Protein AF-A0A8T4I1V4-F1 (afdb_monomer)

Radius of gyration: 15.69 Å; Cα contacts (8 Å, |Δi|>4): 37; chains: 1; bounding box: 52×34×34 Å

Secondary structure (DSSP, 8-state):
------PPPP--HHHHHHHHHHHHTS---HHHHHHHHHHHHHSHHHHTT--SHHHHHHHHHHHHHHHHHHHHHS-------

Nearest PDB structures (foldseek):
  1ahj-assembly1_B  TM=3.385E-01  e=4.486E+00  Rhodococcus sp. R312

Foldseek 3Di:
DDPDPDPDDPCDPVLVVLVCCVCPVVVQDPVNLVVLQVQLCVDPVSVVQPPGSNSCSVCVVVSVVVVVVVVVVPDPDDDDD

Solvent-accessible surface area (backbone atoms only — not comparable to full-atom values): 4989 Å² total; per-residue (Å²): 140,86,90,73,94,72,76,76,81,74,89,44,74,64,45,54,51,35,44,47,41,36,40,73,72,69,64,43,48,71,67,58,52,48,55,51,49,54,53,27,61,74,30,80,78,38,38,79,60,53,80,44,47,60,46,38,60,77,42,40,71,61,50,53,53,49,54,53,50,50,62,70,67,51,68,81,71,82,80,83,128

pLDDT: mean 81.54, std 14.53, range [43.69, 92.44]

Structure (mmCIF, N/CA/C/O backbone):
data_AF-A0A8T4I1V4-F1
#
_entry.id   AF-A0A8T4I1V4-F1
#
loop_
_atom_site.group_PDB
_atom_site.id
_atom_site.type_symbol
_atom_site.label_atom_id
_atom_site.label_alt_id
_atom_site.label_comp_id
_atom_site.label_asym_id
_atom_site.label_entity_id
_atom_site.label_seq_id
_atom_site.pdbx_PDB_ins_code
_atom_site.Cartn_x
_atom_site.Cartn_y
_atom_site.Cartn_z
_atom_site.occupancy
_atom_site.B_iso_or_equiv
_atom_site.auth_seq_id
_atom_site.auth_comp_id
_atom_site.auth_asym_id
_atom_site.auth_atom_id
_atom_site.pdbx_PDB_model_num
ATOM 1 N N . ILE A 1 1 ? -1.361 -29.269 -21.324 1.00 47.25 1 ILE A N 1
ATOM 2 C CA . ILE A 1 1 ? -1.578 -27.887 -21.808 1.00 47.25 1 ILE A CA 1
ATOM 3 C C . ILE A 1 1 ? -2.154 -27.123 -20.630 1.00 47.25 1 ILE A C 1
ATOM 5 O O . ILE A 1 1 ? -3.309 -27.344 -20.317 1.00 47.25 1 ILE A O 1
ATOM 9 N N . GLU A 1 2 ? -1.360 -26.305 -19.943 1.00 47.78 2 GLU A N 1
ATOM 10 C CA . GLU A 1 2 ? -1.888 -25.295 -19.015 1.00 47.78 2 GLU A CA 1
ATOM 11 C C . GLU A 1 2 ? -1.253 -23.966 -19.419 1.00 47.78 2 GLU A C 1
ATOM 13 O O . GLU A 1 2 ? -0.150 -23.599 -19.020 1.00 47.78 2 GLU A O 1
ATOM 18 N N . ALA A 1 3 ? -1.915 -23.330 -20.381 1.00 45.41 3 ALA A N 1
ATOM 19 C CA . ALA A 1 3 ? -1.557 -22.041 -20.935 1.00 45.41 3 ALA A CA 1
ATOM 20 C C . ALA A 1 3 ? -2.003 -20.947 -19.954 1.00 45.41 3 ALA A C 1
ATOM 22 O O . ALA A 1 3 ? -3.194 -20.756 -19.736 1.00 45.41 3 ALA A O 1
ATOM 23 N N . GLY A 1 4 ? -1.042 -20.244 -19.352 1.00 43.69 4 GLY A N 1
ATOM 24 C CA . GLY A 1 4 ? -1.311 -19.144 -18.423 1.00 43.69 4 GLY 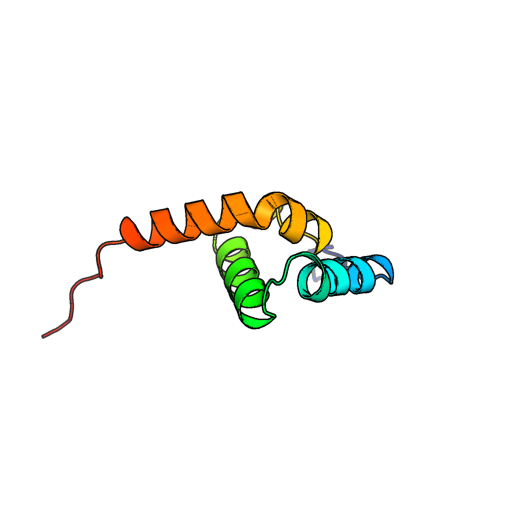A CA 1
ATOM 25 C C . GLY A 1 4 ? -0.078 -18.791 -17.600 1.00 43.69 4 GLY A C 1
ATOM 26 O O . GLY A 1 4 ? -0.017 -19.057 -16.406 1.00 43.69 4 GLY A O 1
ATOM 27 N N . GLY A 1 5 ? 0.952 -18.244 -18.247 1.00 51.66 5 GLY A N 1
ATOM 28 C CA . GLY A 1 5 ? 2.247 -17.922 -17.640 1.00 51.66 5 GLY A CA 1
ATOM 29 C C . GLY A 1 5 ? 2.229 -16.759 -16.639 1.00 51.66 5 GLY A C 1
ATOM 30 O O . GLY A 1 5 ? 2.951 -15.784 -16.831 1.00 51.66 5 GLY A O 1
ATOM 31 N N . THR A 1 6 ? 1.466 -16.839 -15.550 1.00 52.41 6 THR A N 1
ATOM 32 C CA . THR A 1 6 ? 1.571 -15.891 -14.431 1.00 52.41 6 THR A CA 1
ATOM 33 C C . THR A 1 6 ? 2.512 -16.461 -13.376 1.00 52.41 6 THR A C 1
ATOM 35 O O . THR A 1 6 ? 2.121 -17.268 -12.534 1.00 52.41 6 THR A O 1
ATOM 38 N N . LYS A 1 7 ? 3.790 -16.064 -13.424 1.00 57.88 7 LYS A N 1
ATOM 39 C CA . LYS A 1 7 ? 4.768 -16.400 -12.379 1.00 57.88 7 LYS A CA 1
ATOM 40 C C . LYS A 1 7 ? 4.209 -15.952 -11.027 1.00 57.88 7 LYS A C 1
ATOM 42 O O . LYS A 1 7 ? 3.973 -14.760 -10.837 1.00 57.88 7 LYS A O 1
ATOM 47 N N . ARG A 1 8 ? 4.017 -16.892 -10.093 1.00 57.47 8 ARG A N 1
ATOM 48 C CA . ARG A 1 8 ? 3.678 -16.574 -8.697 1.00 57.47 8 ARG A CA 1
ATOM 49 C C . ARG A 1 8 ? 4.711 -15.553 -8.204 1.00 57.47 8 ARG A C 1
ATOM 51 O O . ARG A 1 8 ? 5.907 -15.850 -8.290 1.00 57.47 8 ARG A O 1
ATOM 58 N N . PRO A 1 9 ? 4.303 -14.352 -7.761 1.00 63.06 9 PRO A N 1
ATOM 59 C CA . PRO A 1 9 ? 5.263 -13.353 -7.328 1.00 63.06 9 PRO A CA 1
ATOM 60 C C . PRO A 1 9 ? 6.065 -13.933 -6.164 1.00 63.06 9 PRO A C 1
ATOM 62 O O . PRO A 1 9 ? 5.507 -14.346 -5.147 1.00 63.06 9 PRO A O 1
ATOM 65 N N . ALA A 1 10 ? 7.383 -14.020 -6.332 1.00 69.19 10 ALA A N 1
ATOM 66 C CA . ALA A 1 10 ? 8.252 -14.470 -5.260 1.00 69.19 10 ALA A CA 1
ATOM 67 C C . ALA A 1 10 ? 8.207 -13.438 -4.127 1.00 69.19 10 ALA A C 1
ATOM 69 O O . ALA A 1 10 ? 8.394 -12.240 -4.361 1.00 69.19 10 ALA A O 1
ATOM 70 N N . ILE A 1 11 ? 7.987 -13.894 -2.892 1.00 77.50 11 ILE A N 1
ATOM 71 C CA . ILE A 1 11 ? 8.045 -13.028 -1.711 1.00 77.50 11 ILE A CA 1
ATOM 72 C C . ILE A 1 11 ? 9.505 -12.609 -1.512 1.00 77.50 11 ILE A C 1
ATOM 74 O O . ILE A 1 11 ? 10.319 -13.330 -0.932 1.00 77.50 11 ILE A O 1
ATOM 78 N N . THR A 1 12 ? 9.856 -11.437 -2.036 1.00 83.75 12 THR A N 1
ATOM 79 C CA . THR A 1 12 ? 11.215 -10.892 -1.947 1.00 83.75 12 THR A CA 1
ATOM 80 C C . THR A 1 12 ? 11.500 -10.322 -0.554 1.00 83.75 12 THR A C 1
ATOM 82 O O . THR A 1 12 ? 10.587 -9.974 0.197 1.00 83.75 12 THR A O 1
ATOM 85 N N . LYS A 1 13 ? 12.785 -10.149 -0.202 1.00 87.31 13 LYS A N 1
ATOM 86 C CA . LYS A 1 13 ? 13.181 -9.436 1.032 1.00 87.31 13 LYS A CA 1
ATOM 87 C C . LYS A 1 13 ? 12.536 -8.048 1.113 1.00 87.31 13 LYS A C 1
ATOM 89 O O . LYS A 1 13 ? 12.053 -7.664 2.171 1.00 87.31 13 LYS A O 1
ATOM 94 N N . LYS A 1 14 ? 12.444 -7.357 -0.029 1.00 86.88 14 LYS A N 1
ATOM 95 C CA . LYS A 1 14 ? 11.789 -6.053 -0.150 1.00 86.88 14 LYS A CA 1
ATOM 96 C C . LYS A 1 14 ? 10.326 -6.096 0.295 1.00 86.88 14 LYS A C 1
ATOM 98 O O . LYS A 1 14 ? 9.913 -5.229 1.050 1.00 86.88 14 LYS A O 1
ATOM 103 N N . TRP A 1 15 ? 9.571 -7.127 -0.088 1.00 88.88 15 TRP A N 1
ATOM 104 C CA . TRP A 1 15 ? 8.174 -7.269 0.337 1.00 88.88 15 TRP A CA 1
ATOM 105 C C . TRP A 1 15 ? 8.038 -7.385 1.851 1.00 88.88 15 TRP A C 1
ATOM 107 O O . TRP A 1 15 ? 7.150 -6.763 2.426 1.00 88.88 15 TRP A O 1
ATOM 117 N N . ARG A 1 16 ? 8.936 -8.129 2.506 1.00 88.50 16 ARG A N 1
ATOM 118 C CA . ARG A 1 16 ? 8.943 -8.238 3.972 1.00 88.50 16 ARG A CA 1
ATOM 119 C C . ARG A 1 16 ? 9.243 -6.893 4.625 1.00 88.50 16 ARG A C 1
ATOM 121 O O . ARG A 1 16 ? 8.549 -6.517 5.562 1.00 88.50 16 ARG A O 1
ATOM 128 N N . THR A 1 17 ? 10.223 -6.152 4.106 1.00 92.44 17 THR A N 1
ATOM 129 C CA . THR A 1 17 ? 10.549 -4.804 4.593 1.00 92.44 17 THR A CA 1
ATOM 130 C C . THR A 1 17 ? 9.386 -3.836 4.399 1.00 92.44 17 THR A C 1
ATOM 132 O O . THR A 1 17 ? 9.011 -3.157 5.345 1.00 92.44 17 THR A O 1
ATOM 135 N N . ASP A 1 18 ? 8.779 -3.799 3.211 1.00 90.19 18 ASP A N 1
ATOM 136 C CA . ASP A 1 18 ? 7.644 -2.917 2.919 1.00 90.19 18 ASP A CA 1
ATOM 137 C C . ASP A 1 18 ? 6.418 -3.274 3.777 1.00 90.19 18 ASP A C 1
ATOM 139 O O . ASP A 1 18 ? 5.741 -2.380 4.273 1.00 90.19 18 ASP A O 1
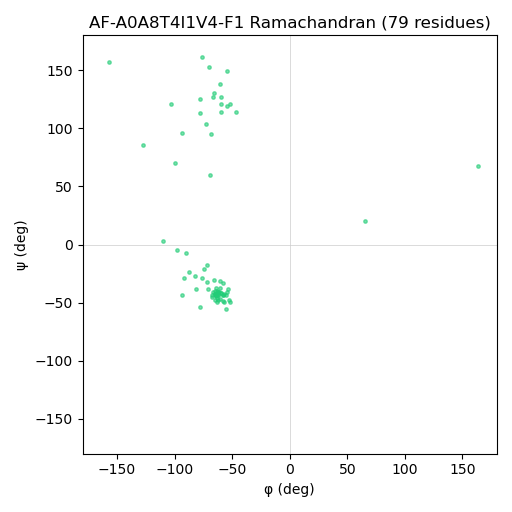ATOM 143 N N . THR A 1 19 ? 6.173 -4.566 4.021 1.00 88.12 19 THR A N 1
ATOM 144 C CA . THR A 1 19 ? 5.114 -5.022 4.939 1.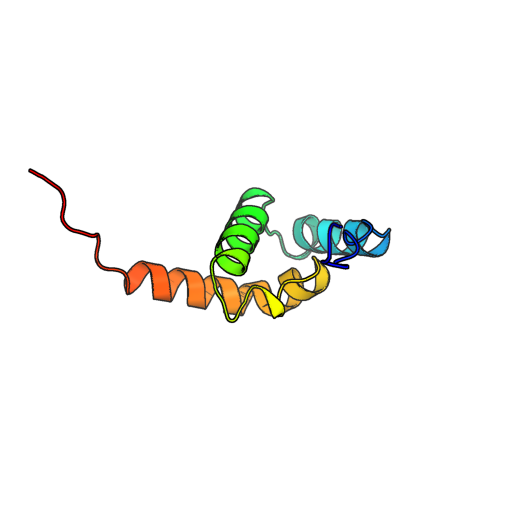00 88.12 19 THR A CA 1
ATOM 145 C C . THR A 1 19 ? 5.411 -4.592 6.372 1.00 88.12 19 THR A C 1
ATOM 147 O O . THR A 1 19 ? 4.527 -4.100 7.061 1.00 88.12 19 THR A O 1
ATOM 150 N N . ARG A 1 20 ? 6.664 -4.716 6.824 1.00 91.56 20 ARG A N 1
ATOM 151 C CA . AR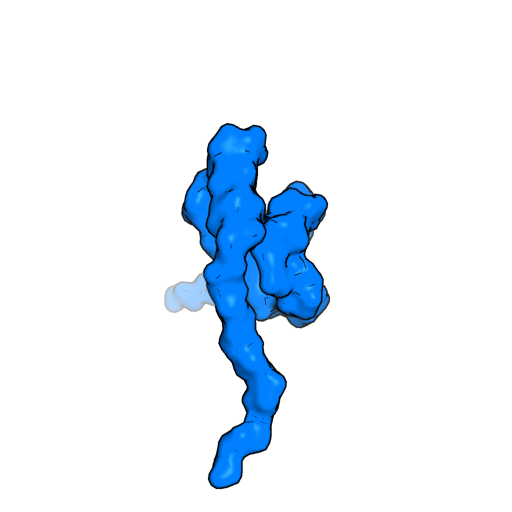G A 1 20 ? 7.059 -4.283 8.167 1.00 91.56 20 ARG A CA 1
ATOM 152 C C . ARG A 1 20 ? 6.926 -2.768 8.336 1.00 91.56 20 ARG A C 1
ATOM 154 O O . ARG A 1 20 ? 6.412 -2.321 9.347 1.00 91.56 20 ARG A O 1
ATOM 161 N N . LEU A 1 21 ? 7.286 -1.982 7.320 1.00 92.31 21 LEU A N 1
ATOM 162 C CA . LEU A 1 21 ? 7.039 -0.536 7.308 1.00 92.31 21 LEU A CA 1
ATOM 163 C C . LEU A 1 21 ? 5.541 -0.212 7.354 1.00 92.31 21 LEU A C 1
ATOM 165 O O . LEU A 1 21 ? 5.145 0.678 8.096 1.00 92.31 21 LEU A O 1
ATOM 169 N N . LEU A 1 22 ? 4.713 -0.950 6.616 1.00 89.44 22 LEU A N 1
ATOM 170 C CA . LEU A 1 22 ? 3.263 -0.768 6.630 1.00 89.44 22 LEU A CA 1
ATOM 171 C C . LEU A 1 22 ? 2.660 -0.968 8.031 1.00 89.44 22 LEU A C 1
ATOM 173 O O . LEU A 1 22 ? 1.815 -0.184 8.456 1.00 89.44 22 LEU A O 1
ATOM 177 N N . LEU A 1 23 ? 3.136 -1.979 8.761 1.00 90.25 23 LEU A N 1
ATOM 178 C CA . LEU A 1 23 ? 2.668 -2.286 10.113 1.00 90.25 23 LEU A CA 1
ATOM 179 C C . LEU A 1 23 ? 3.270 -1.345 11.171 1.00 90.25 23 LEU A C 1
ATOM 181 O O . LEU A 1 23 ? 2.535 -0.727 11.935 1.00 90.25 23 LEU A O 1
ATOM 185 N N . ASP A 1 24 ? 4.600 -1.224 11.211 1.00 91.50 24 ASP A N 1
ATOM 186 C CA . ASP A 1 24 ? 5.317 -0.508 12.275 1.00 91.50 24 ASP A CA 1
ATOM 187 C C . ASP A 1 24 ? 5.343 1.014 12.060 1.00 91.50 24 ASP A C 1
ATOM 189 O O . ASP A 1 24 ? 5.266 1.773 13.022 1.00 91.50 24 ASP A O 1
ATOM 193 N N . LYS A 1 25 ? 5.489 1.483 10.811 1.00 91.00 25 LYS A N 1
ATOM 194 C CA . LYS A 1 25 ? 5.659 2.915 10.506 1.00 91.00 25 LYS A CA 1
ATOM 195 C C . LYS A 1 25 ? 4.341 3.610 10.199 1.00 91.00 25 LYS A C 1
ATOM 197 O O . LYS A 1 25 ? 4.138 4.725 10.668 1.00 91.00 25 LYS A O 1
ATOM 202 N N . ASP A 1 26 ? 3.475 2.988 9.403 1.00 86.50 26 ASP A N 1
ATOM 203 C CA . ASP A 1 26 ? 2.184 3.596 9.048 1.00 86.50 26 ASP A CA 1
ATOM 204 C C . ASP A 1 26 ? 1.064 3.231 10.036 1.00 86.50 26 ASP A C 1
ATOM 206 O O . ASP A 1 26 ? -0.036 3.771 9.937 1.00 86.50 26 ASP A O 1
ATOM 210 N N . GLY A 1 27 ? 1.326 2.326 10.987 1.00 89.94 27 GLY A N 1
ATOM 211 C CA . GLY A 1 27 ? 0.357 1.921 12.010 1.00 89.94 27 GLY A CA 1
ATOM 212 C C . GLY A 1 27 ? -0.867 1.195 11.445 1.00 89.94 27 GLY A C 1
ATOM 213 O O . GLY A 1 27 ? -1.920 1.159 12.084 1.00 89.94 27 GLY A O 1
ATOM 214 N N . ILE A 1 28 ? -0.764 0.643 10.233 1.00 89.06 28 ILE A N 1
ATOM 215 C CA . ILE A 1 28 ? -1.854 -0.105 9.609 1.00 89.06 28 ILE A CA 1
ATOM 216 C C . ILE A 1 28 ? -1.874 -1.493 10.240 1.00 89.06 28 ILE A C 1
ATOM 218 O O . ILE A 1 28 ? -0.871 -2.202 10.238 1.00 89.06 28 ILE A O 1
ATOM 222 N N . THR A 1 29 ? -3.017 -1.902 10.788 1.00 91.31 29 THR A N 1
ATOM 223 C CA . THR A 1 29 ? -3.127 -3.236 11.386 1.00 91.31 29 THR A CA 1
ATOM 224 C C . THR A 1 29 ? -3.101 -4.320 10.302 1.00 91.31 29 THR A C 1
ATOM 226 O O . THR A 1 29 ? -3.538 -4.071 9.174 1.00 91.31 29 THR A O 1
ATOM 229 N N . PRO A 1 30 ? -2.640 -5.545 10.617 1.00 88.94 30 PRO A N 1
ATOM 230 C CA . PRO A 1 30 ? -2.656 -6.651 9.660 1.00 88.94 30 PRO A CA 1
ATOM 231 C C . PRO A 1 30 ? -4.051 -6.893 9.073 1.00 88.94 30 PRO A C 1
ATOM 233 O O . PRO A 1 30 ? -4.186 -7.076 7.870 1.00 88.94 30 PRO A O 1
ATOM 236 N N . ASP A 1 31 ? -5.083 -6.808 9.912 1.00 89.56 31 ASP A N 1
ATOM 237 C CA . ASP A 1 31 ? -6.485 -6.942 9.515 1.00 89.56 31 ASP A CA 1
ATOM 238 C C . ASP A 1 31 ? -6.914 -5.876 8.493 1.00 89.56 31 ASP A C 1
ATOM 240 O O . ASP A 1 31 ? -7.448 -6.196 7.433 1.00 89.56 31 ASP A O 1
ATOM 244 N N . GLN A 1 32 ? -6.570 -4.610 8.741 1.00 89.31 32 GLN A N 1
ATOM 245 C CA . GLN A 1 32 ? -6.837 -3.518 7.807 1.00 89.31 32 GLN A CA 1
ATOM 246 C C . GLN A 1 32 ? -6.116 -3.705 6.469 1.00 89.31 32 GLN A C 1
ATOM 248 O O . GLN A 1 32 ? -6.687 -3.431 5.413 1.00 89.31 32 GLN A O 1
ATOM 253 N N . ALA A 1 33 ? -4.866 -4.170 6.504 1.00 89.50 33 ALA A N 1
ATOM 254 C CA . ALA A 1 33 ? -4.105 -4.459 5.296 1.00 89.50 33 ALA A CA 1
ATOM 255 C C . ALA A 1 33 ? -4.749 -5.599 4.494 1.00 89.50 33 ALA A C 1
ATOM 257 O O . ALA A 1 33 ? -4.878 -5.483 3.277 1.00 89.50 33 ALA A O 1
ATOM 258 N N . ILE A 1 34 ? -5.191 -6.665 5.167 1.00 90.38 34 ILE A N 1
ATOM 259 C CA . ILE A 1 34 ? -5.880 -7.801 4.543 1.00 90.38 34 ILE A CA 1
ATOM 260 C C . ILE A 1 34 ? -7.203 -7.347 3.924 1.00 90.38 34 ILE A C 1
ATOM 262 O O . ILE A 1 34 ? -7.419 -7.598 2.744 1.00 90.38 34 ILE A O 1
ATOM 266 N N . ALA A 1 35 ? -8.039 -6.615 4.663 1.00 90.94 35 ALA A N 1
ATOM 267 C CA . ALA A 1 35 ? -9.312 -6.101 4.156 1.00 90.94 35 ALA A CA 1
ATOM 268 C C . ALA A 1 35 ? -9.124 -5.163 2.951 1.00 90.94 35 ALA A C 1
ATOM 270 O O . ALA A 1 35 ? -9.901 -5.187 1.998 1.00 90.94 35 ALA A O 1
ATOM 271 N N . ALA A 1 36 ? -8.070 -4.345 2.968 1.00 90.12 36 ALA A N 1
ATOM 272 C CA . ALA A 1 36 ? -7.709 -3.487 1.848 1.00 90.12 36 ALA A CA 1
ATOM 273 C C . ALA A 1 36 ? -7.251 -4.286 0.619 1.00 90.12 36 ALA A C 1
ATOM 275 O O . ALA A 1 36 ? -7.620 -3.938 -0.499 1.00 90.12 36 ALA A O 1
ATOM 276 N N . ILE A 1 37 ? -6.461 -5.346 0.812 1.00 90.19 37 ILE A N 1
ATOM 277 C CA . ILE A 1 37 ? -6.03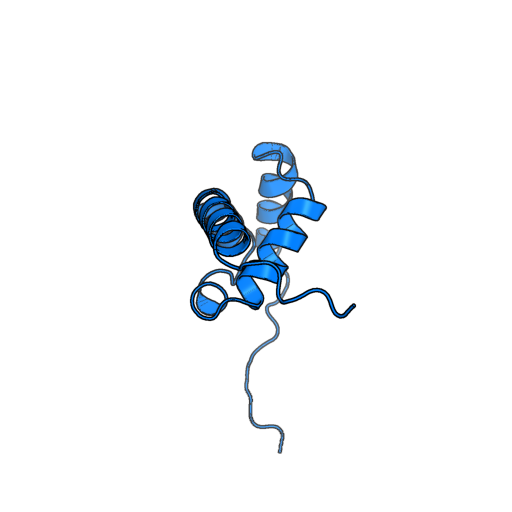6 -6.239 -0.274 1.00 90.19 37 ILE A CA 1
ATOM 278 C C . ILE A 1 37 ? -7.241 -6.974 -0.856 1.00 90.19 37 ILE A C 1
ATOM 280 O O . ILE A 1 37 ? -7.394 -6.988 -2.071 1.00 90.19 37 ILE A O 1
ATOM 284 N N . ASP A 1 38 ? -8.097 -7.541 -0.011 1.00 91.25 38 ASP A N 1
ATOM 285 C CA . ASP A 1 38 ? -9.298 -8.263 -0.430 1.00 91.25 38 ASP A CA 1
ATOM 286 C C . ASP A 1 38 ? -10.206 -7.375 -1.292 1.00 91.25 38 ASP A C 1
ATOM 288 O O . ASP A 1 38 ? -10.516 -7.705 -2.437 1.00 91.25 38 ASP A O 1
ATOM 292 N N . TRP A 1 39 ? -10.492 -6.161 -0.810 1.00 91.38 39 TRP A N 1
ATOM 293 C CA . TRP A 1 39 ? -11.256 -5.179 -1.574 1.00 91.38 39 TRP A CA 1
ATOM 294 C C . TRP A 1 39 ? -10.557 -4.763 -2.877 1.00 91.38 39 TRP A C 1
ATOM 296 O O . TRP A 1 39 ? -11.204 -4.636 -3.915 1.00 91.38 39 TRP A O 1
ATOM 306 N N . ALA A 1 40 ? -9.235 -4.563 -2.849 1.00 91.50 40 ALA A N 1
ATOM 307 C CA . ALA A 1 40 ? -8.466 -4.202 -4.037 1.00 91.50 40 ALA A CA 1
ATOM 308 C C . ALA A 1 40 ? -8.510 -5.294 -5.111 1.00 91.50 40 ALA A C 1
ATOM 310 O O . ALA A 1 40 ? -8.590 -4.976 -6.293 1.00 91.50 40 ALA A O 1
ATOM 311 N N . LEU A 1 41 ? -8.433 -6.563 -4.704 1.00 87.88 41 LEU A N 1
ATOM 312 C CA . LEU A 1 41 ? -8.480 -7.715 -5.601 1.00 87.88 41 LEU A CA 1
ATOM 313 C C . LEU A 1 41 ? -9.884 -7.935 -6.170 1.00 87.88 41 LEU A C 1
ATOM 315 O O . LEU A 1 41 ? -10.005 -8.333 -7.322 1.00 87.88 41 LEU A O 1
ATOM 319 N N . ALA A 1 42 ? -10.932 -7.618 -5.408 1.00 89.38 42 ALA A N 1
ATOM 320 C CA . ALA A 1 42 ? -12.312 -7.657 -5.888 1.00 89.38 42 ALA A CA 1
ATOM 321 C C . ALA A 1 42 ? -12.647 -6.528 -6.884 1.00 89.38 42 ALA A C 1
ATOM 323 O O . ALA A 1 42 ? -13.649 -6.605 -7.595 1.00 89.38 42 ALA A O 1
ATOM 324 N N . HIS A 1 43 ? -11.834 -5.470 -6.941 1.00 89.75 43 HIS A N 1
ATOM 325 C CA . HIS A 1 43 ? -12.092 -4.297 -7.767 1.00 89.75 43 HIS A CA 1
ATOM 326 C C . HIS A 1 43 ? -11.220 -4.293 -9.032 1.00 89.75 43 HIS A C 1
ATOM 328 O O . HIS A 1 43 ? -9.998 -4.186 -8.955 1.00 89.75 43 HIS A O 1
ATOM 334 N N . ASP A 1 44 ? -11.852 -4.269 -10.211 1.00 87.88 44 ASP A N 1
ATOM 335 C CA . ASP A 1 44 ? -11.189 -4.388 -11.525 1.00 87.88 44 ASP A CA 1
ATOM 336 C C . ASP A 1 44 ? -10.037 -3.380 -11.729 1.00 87.88 44 ASP A C 1
ATOM 338 O O . ASP A 1 44 ? -8.900 -3.753 -12.020 1.00 87.88 44 ASP A O 1
ATOM 342 N N . PHE A 1 45 ? -10.288 -2.100 -11.424 1.00 89.75 45 PHE A N 1
ATOM 343 C CA . PHE A 1 45 ? -9.252 -1.060 -11.449 1.00 89.75 45 PHE A CA 1
ATOM 344 C C . PHE A 1 45 ? -8.107 -1.304 -10.450 1.00 89.75 45 PHE A C 1
ATOM 346 O O . PHE A 1 45 ? -6.943 -1.101 -10.783 1.00 89.75 45 PHE A O 1
ATOM 353 N N . TRP A 1 46 ? -8.390 -1.716 -9.211 1.00 91.44 46 TRP A N 1
ATOM 354 C CA . TRP A 1 46 ? -7.359 -1.799 -8.171 1.00 91.44 46 TRP A CA 1
ATOM 355 C C . TRP A 1 46 ? -6.538 -3.082 -8.229 1.00 91.44 46 TRP A C 1
ATOM 357 O O . TRP A 1 46 ? -5.355 -3.042 -7.879 1.00 91.44 46 TRP A O 1
ATOM 367 N N . GLN A 1 47 ? -7.100 -4.170 -8.751 1.00 89.75 47 GLN A N 1
ATOM 368 C CA . GLN A 1 47 ? -6.428 -5.461 -8.873 1.00 89.75 47 GLN A CA 1
ATOM 369 C C . GLN A 1 47 ? -5.098 -5.339 -9.638 1.00 89.75 47 GLN A C 1
ATOM 371 O O . GLN A 1 47 ? -4.069 -5.853 -9.199 1.00 89.75 47 GLN A O 1
ATOM 376 N N . ALA A 1 48 ? -5.075 -4.585 -10.743 1.00 89.31 48 ALA A N 1
ATOM 377 C CA . ALA A 1 48 ? -3.857 -4.357 -11.528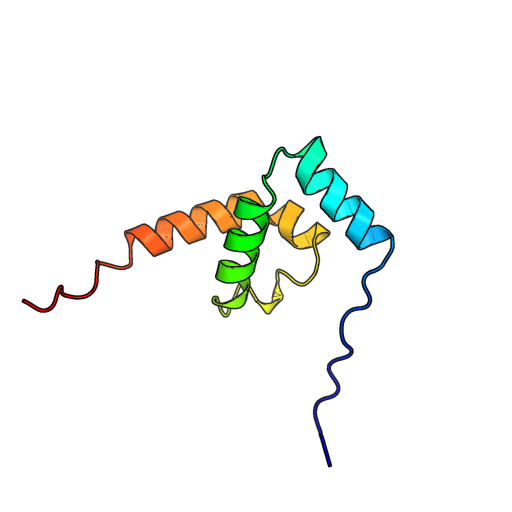 1.00 89.31 48 ALA A CA 1
ATOM 378 C C . ALA A 1 48 ? -2.863 -3.385 -10.856 1.00 89.31 48 ALA A C 1
ATOM 380 O O . ALA A 1 48 ? -1.664 -3.382 -11.157 1.00 89.31 48 ALA A O 1
ATOM 381 N N . HIS A 1 49 ? -3.337 -2.544 -9.934 1.00 88.12 49 HIS A N 1
ATOM 382 C CA . HIS A 1 49 ? -2.524 -1.529 -9.267 1.00 88.12 49 HIS A CA 1
ATOM 383 C C . HIS A 1 49 ? -1.902 -2.021 -7.954 1.00 88.12 49 HIS A C 1
ATOM 385 O O . HIS A 1 49 ? -0.814 -1.559 -7.595 1.00 88.12 49 HIS A O 1
ATOM 391 N N . ILE A 1 50 ? -2.530 -2.967 -7.253 1.00 90.12 50 ILE A N 1
ATOM 392 C CA . ILE A 1 50 ? -2.072 -3.495 -5.960 1.00 90.12 50 ILE A CA 1
ATOM 393 C C . ILE A 1 50 ? -1.354 -4.837 -6.158 1.00 90.12 50 ILE A C 1
ATOM 395 O O . ILE A 1 50 ? -1.819 -5.901 -5.775 1.00 90.12 50 ILE A O 1
ATOM 399 N N . LEU A 1 51 ? -0.166 -4.772 -6.767 1.00 86.50 51 LEU A N 1
ATOM 400 C CA . LEU A 1 51 ? 0.672 -5.952 -7.050 1.00 86.50 51 LEU A CA 1
ATOM 401 C C . LEU A 1 51 ? 1.783 -6.189 -6.014 1.00 86.50 51 LEU A C 1
ATOM 403 O O . LEU A 1 51 ? 2.553 -7.139 -6.138 1.00 86.50 51 LEU A O 1
ATOM 407 N N . SER A 1 52 ? 1.951 -5.289 -5.041 1.00 87.94 52 SER A N 1
ATOM 408 C CA . SER A 1 52 ? 2.989 -5.405 -4.014 1.00 87.94 52 SER A CA 1
ATOM 409 C C . SER A 1 52 ? 2.644 -4.617 -2.745 1.00 87.94 52 SER A C 1
ATOM 411 O O . SER A 1 52 ? 1.921 -3.617 -2.830 1.00 87.94 52 SER A O 1
ATOM 413 N N . PRO A 1 53 ? 3.228 -4.981 -1.584 1.00 86.81 53 PRO A N 1
ATOM 414 C CA . PRO A 1 53 ? 3.038 -4.244 -0.331 1.00 86.81 53 PRO A CA 1
ATOM 415 C C . PRO A 1 53 ? 3.451 -2.770 -0.439 1.00 86.81 53 PRO A C 1
ATOM 417 O O . PRO A 1 53 ? 2.812 -1.902 0.142 1.00 86.81 53 PRO A O 1
ATOM 420 N N . ALA A 1 54 ? 4.475 -2.462 -1.243 1.00 89.69 54 ALA A N 1
ATOM 421 C CA . ALA A 1 54 ? 4.907 -1.088 -1.493 1.00 89.69 54 ALA A CA 1
ATOM 422 C C . ALA A 1 54 ? 3.831 -0.251 -2.204 1.00 89.69 54 ALA A C 1
ATOM 424 O O . ALA A 1 54 ? 3.595 0.900 -1.837 1.00 89.69 54 ALA A O 1
ATOM 425 N N . LYS A 1 55 ? 3.167 -0.823 -3.220 1.00 90.56 55 LYS A N 1
ATOM 426 C CA . LYS A 1 55 ? 2.082 -0.137 -3.937 1.00 90.56 55 LYS A CA 1
ATOM 427 C C . LYS A 1 55 ? 0.832 -0.017 -3.071 1.00 90.56 55 LYS A C 1
ATOM 429 O O . LYS A 1 55 ? 0.198 1.036 -3.104 1.00 90.56 55 LYS A O 1
ATOM 434 N N . LEU A 1 56 ? 0.527 -1.053 -2.283 1.00 90.75 56 LEU A N 1
ATOM 435 C CA . LEU A 1 56 ? -0.529 -1.007 -1.273 1.00 90.75 56 LEU A CA 1
ATOM 436 C C . LEU A 1 56 ? -0.292 0.163 -0.319 1.00 90.75 56 LEU A C 1
ATOM 438 O O . LEU A 1 56 ? -1.136 1.044 -0.244 1.00 90.75 56 LEU A O 1
ATOM 442 N N . ARG A 1 57 ? 0.887 0.236 0.310 1.00 90.81 57 ARG A N 1
ATOM 443 C CA . ARG A 1 57 ? 1.289 1.317 1.221 1.00 90.81 57 ARG A CA 1
ATOM 444 C C . ARG A 1 57 ? 1.108 2.703 0.600 1.00 90.81 57 ARG A C 1
ATOM 446 O O . ARG A 1 57 ? 0.482 3.569 1.197 1.00 90.81 57 ARG A O 1
ATOM 453 N N . ALA A 1 58 ? 1.615 2.899 -0.618 1.00 91.38 58 ALA A N 1
ATOM 454 C CA . ALA A 1 58 ? 1.565 4.190 -1.301 1.00 91.38 58 ALA A CA 1
ATOM 455 C C . ALA A 1 58 ? 0.140 4.642 -1.664 1.00 91.38 58 ALA A C 1
ATOM 457 O O . ALA A 1 58 ? -0.119 5.839 -1.745 1.00 91.38 58 ALA A O 1
ATOM 458 N N . LYS A 1 59 ? -0.777 3.701 -1.922 1.00 92.06 59 LYS A N 1
ATOM 459 C CA . LYS A 1 59 ? -2.147 4.000 -2.368 1.00 92.06 59 LYS A 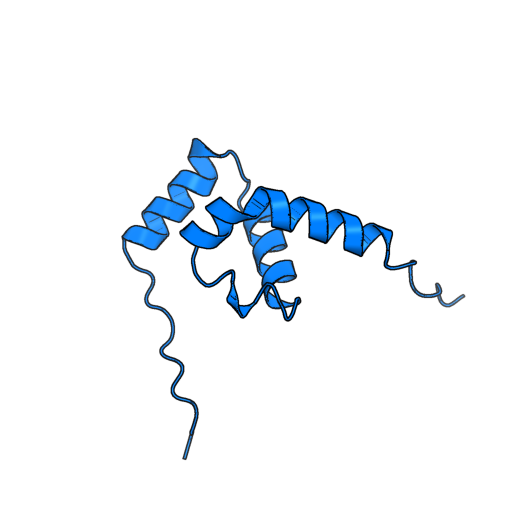CA 1
ATOM 460 C C . LYS A 1 59 ? -3.214 3.706 -1.308 1.00 92.06 59 LYS A C 1
ATOM 462 O O . LYS A 1 59 ? -4.394 3.903 -1.588 1.00 92.06 59 LYS A O 1
ATOM 467 N N . TYR A 1 60 ? -2.819 3.277 -0.108 1.00 90.81 60 TYR A N 1
ATOM 468 C CA . TYR A 1 60 ? -3.719 2.814 0.949 1.00 90.81 60 TYR A CA 1
ATOM 469 C C . TYR A 1 60 ? -4.753 3.872 1.346 1.00 90.81 60 TYR A C 1
ATOM 471 O O . TYR A 1 60 ? -5.930 3.560 1.483 1.00 90.81 60 TYR A O 1
ATOM 479 N N . GLU A 1 61 ? -4.355 5.140 1.470 1.00 89.62 61 GLU A N 1
ATOM 480 C CA . GLU A 1 61 ? -5.272 6.221 1.855 1.00 89.62 61 GLU A CA 1
ATOM 481 C C . GLU A 1 61 ? -6.373 6.460 0.805 1.00 89.62 61 GLU A C 1
ATOM 483 O O . GLU A 1 61 ? -7.546 6.642 1.143 1.00 89.62 61 GLU A O 1
ATOM 488 N N . THR A 1 62 ? -6.010 6.443 -0.480 1.00 91.50 62 THR A N 1
ATOM 489 C CA . THR A 1 62 ? -6.963 6.579 -1.592 1.00 91.50 62 THR A CA 1
ATOM 490 C C . THR A 1 62 ? -7.871 5.361 -1.673 1.00 91.50 62 THR A C 1
ATOM 492 O O . THR A 1 62 ? -9.088 5.507 -1.773 1.00 91.50 62 THR A O 1
ATOM 495 N N . LEU A 1 63 ? -7.280 4.171 -1.569 1.00 91.12 63 LEU A N 1
ATOM 496 C CA . LEU A 1 63 ? -7.990 2.902 -1.586 1.00 91.12 63 LEU A CA 1
ATOM 497 C C . LEU A 1 63 ? -9.025 2.835 -0.457 1.00 91.12 63 LEU A C 1
ATOM 499 O O . LEU A 1 63 ? -10.195 2.575 -0.707 1.00 91.12 63 LEU A O 1
ATOM 503 N N . ARG A 1 64 ? -8.629 3.170 0.775 1.00 89.94 64 ARG A N 1
ATOM 504 C CA . ARG A 1 64 ? -9.517 3.196 1.943 1.00 89.94 64 ARG A CA 1
ATOM 505 C C . ARG A 1 64 ? -10.682 4.170 1.763 1.00 89.94 64 ARG A C 1
ATOM 507 O O . ARG A 1 64 ? -11.811 3.835 2.122 1.00 89.94 64 ARG A O 1
ATOM 514 N N . ARG A 1 65 ? -10.435 5.364 1.211 1.00 91.62 65 ARG A N 1
ATOM 515 C CA . ARG A 1 65 ? -11.495 6.350 0.930 1.00 91.62 65 ARG A CA 1
ATOM 516 C C . ARG A 1 65 ? -12.484 5.841 -0.115 1.00 91.62 65 ARG A C 1
ATOM 518 O O . ARG A 1 65 ? -13.689 5.970 0.090 1.00 91.62 65 ARG A O 1
ATOM 525 N N . GLN A 1 66 ? -11.992 5.236 -1.192 1.00 91.38 66 GLN A N 1
ATOM 526 C CA . GLN A 1 66 ? -12.851 4.661 -2.226 1.00 91.38 66 GLN A CA 1
ATOM 527 C C . GLN A 1 66 ? -13.634 3.453 -1.710 1.00 91.38 66 GLN A C 1
ATOM 529 O O . GLN A 1 66 ? -14.845 3.414 -1.894 1.00 91.38 66 GLN A O 1
ATOM 534 N N . ALA A 1 67 ? -12.997 2.551 -0.962 1.00 89.19 67 ALA A N 1
ATOM 535 C CA . ALA A 1 67 ? -13.663 1.420 -0.323 1.00 89.19 67 ALA A CA 1
ATOM 536 C C . ALA A 1 67 ? -14.792 1.867 0.620 1.00 89.19 67 ALA A C 1
ATOM 538 O O . ALA A 1 67 ? -15.889 1.312 0.587 1.00 89.19 67 ALA A O 1
ATOM 539 N N . MET A 1 68 ? -14.571 2.911 1.431 1.00 88.00 68 MET A N 1
ATOM 540 C CA . MET A 1 68 ? -15.635 3.499 2.255 1.00 88.00 68 MET A CA 1
ATOM 541 C C . MET A 1 68 ? -16.759 4.116 1.419 1.00 88.00 68 MET A C 1
ATOM 543 O O . MET A 1 68 ? -17.927 3.949 1.765 1.00 88.00 68 MET A O 1
ATOM 547 N N . SER A 1 69 ? -16.425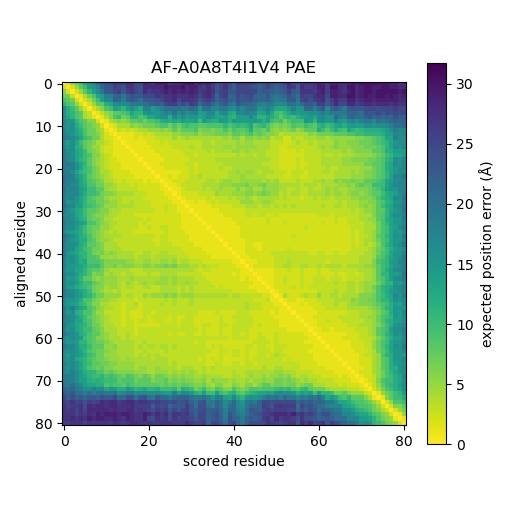 4.847 0.355 1.00 88.81 69 SER A N 1
ATOM 548 C CA . SER A 1 69 ? -17.417 5.473 -0.520 1.00 88.81 69 SER A CA 1
ATOM 549 C C . SER A 1 69 ? -18.282 4.427 -1.222 1.00 88.81 69 SER A C 1
ATOM 551 O O . SER A 1 69 ? -19.500 4.551 -1.215 1.00 88.81 69 SER A O 1
ATOM 553 N N . GLU A 1 70 ? -17.672 3.378 -1.770 1.00 86.44 70 GLU A N 1
ATOM 554 C CA . GLU A 1 70 ? -18.369 2.265 -2.421 1.00 86.44 70 GLU A CA 1
ATOM 555 C C . GLU A 1 70 ? -19.277 1.524 -1.435 1.00 86.44 70 GLU A C 1
ATOM 557 O O . GLU A 1 70 ? -20.443 1.292 -1.738 1.00 86.44 70 GLU A O 1
ATOM 562 N N . ARG A 1 71 ? -18.811 1.261 -0.205 1.00 82.12 71 ARG A N 1
ATOM 563 C CA . ARG A 1 71 ? -19.654 0.677 0.856 1.00 82.12 71 ARG A CA 1
ATOM 564 C C . ARG A 1 71 ? -20.857 1.545 1.229 1.00 82.12 71 ARG A C 1
ATOM 566 O O . ARG A 1 71 ? -21.875 1.002 1.631 1.00 82.12 71 ARG A O 1
ATOM 573 N N . ARG A 1 72 ? -20.751 2.874 1.127 1.00 80.25 72 ARG A N 1
ATOM 574 C CA . ARG A 1 72 ? -21.893 3.788 1.328 1.00 80.25 72 ARG A CA 1
ATOM 575 C C . ARG A 1 72 ? -22.834 3.813 0.127 1.00 80.25 72 ARG A C 1
ATOM 577 O O . ARG A 1 72 ? -24.008 4.127 0.287 1.00 80.25 72 ARG A O 1
ATOM 584 N N . LYS A 1 73 ? -22.301 3.558 -1.067 1.00 74.75 73 LYS A N 1
ATOM 585 C CA . LYS A 1 73 ? -23.023 3.642 -2.337 1.00 74.75 73 LYS A CA 1
ATOM 586 C C . LYS A 1 73 ? -23.729 2.343 -2.702 1.00 74.75 73 LYS A C 1
ATOM 588 O O . LYS A 1 73 ? -24.690 2.398 -3.456 1.00 74.75 73 LYS A O 1
ATOM 593 N N . GLN A 1 74 ? -23.277 1.207 -2.173 1.00 65.19 74 GLN A N 1
ATOM 594 C CA . GLN A 1 74 ? -24.030 -0.040 -2.189 1.00 65.19 74 GLN A CA 1
ATOM 595 C C . GLN A 1 74 ? -25.179 0.090 -1.177 1.00 65.19 74 GLN A C 1
ATOM 597 O O . GLN A 1 74 ? -24.923 0.028 0.028 1.00 65.19 74 GLN A O 1
ATOM 602 N N . PRO A 1 75 ? -26.436 0.310 -1.613 1.00 54.25 75 PRO A N 1
ATOM 603 C CA . PRO A 1 75 ? -27.553 0.140 -0.702 1.00 54.25 75 PRO A CA 1
ATOM 604 C C . PRO A 1 75 ? -27.526 -1.319 -0.250 1.00 54.25 75 PRO A C 1
ATOM 606 O O . PRO A 1 75 ? -27.268 -2.210 -1.062 1.00 54.25 75 PRO A O 1
ATOM 609 N N . ALA A 1 76 ? -27.756 -1.562 1.039 1.00 59.59 76 ALA A N 1
ATOM 610 C CA . ALA A 1 76 ? -28.025 -2.906 1.525 1.00 59.59 76 ALA A CA 1
ATOM 611 C C . ALA A 1 76 ? -29.060 -3.547 0.584 1.00 59.59 76 ALA A C 1
ATOM 613 O O . ALA A 1 76 ? -30.176 -3.040 0.450 1.00 59.59 76 ALA A O 1
ATOM 614 N N . GLY A 1 77 ? -28.652 -4.594 -0.141 1.00 54.72 77 GLY A N 1
ATOM 615 C CA . GLY A 1 77 ? -29.573 -5.386 -0.948 1.00 54.72 77 GLY A CA 1
ATOM 616 C C . GLY A 1 77 ? -30.724 -5.879 -0.063 1.00 54.72 77 GLY A C 1
ATOM 617 O O . GLY A 1 77 ? -30.529 -6.041 1.145 1.00 54.72 77 GLY A O 1
ATOM 618 N N . PRO A 1 78 ? -31.929 -6.054 -0.627 1.00 57.50 78 PRO A N 1
ATOM 619 C CA . PRO A 1 78 ? -33.160 -6.168 0.138 1.00 57.50 78 PRO A CA 1
ATOM 620 C C . PRO A 1 78 ? -33.083 -7.356 1.091 1.00 57.50 78 PRO A C 1
ATOM 622 O O . PRO A 1 78 ? -32.791 -8.482 0.700 1.00 57.50 78 PRO A O 1
ATOM 625 N N . GLN A 1 79 ? -33.349 -7.062 2.354 1.00 53.28 79 GLN A N 1
ATOM 626 C CA . GLN A 1 79 ? -33.508 -8.024 3.435 1.00 53.28 79 GLN A CA 1
ATOM 627 C C . GLN A 1 79 ? -34.676 -8.947 3.043 1.00 53.28 79 GLN A C 1
ATOM 629 O O . GLN A 1 79 ? -35.792 -8.436 2.905 1.00 53.28 79 GLN A O 1
ATOM 634 N N . PRO A 1 80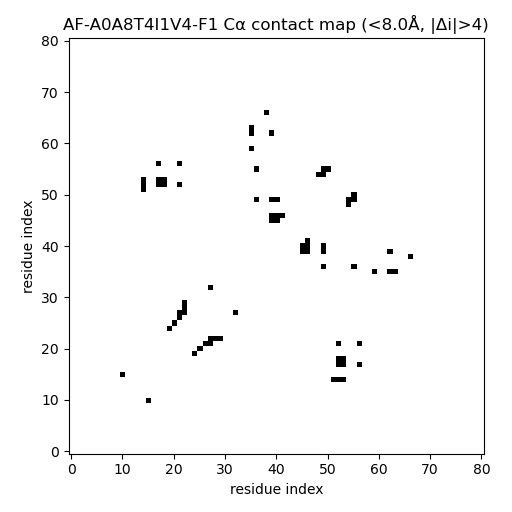 ? -34.466 -10.257 2.796 1.00 60.31 80 PRO A N 1
ATOM 635 C CA . PRO A 1 80 ? -35.591 -11.163 2.640 1.00 60.31 80 PRO A CA 1
ATOM 636 C C . PRO A 1 80 ? -36.296 -11.258 3.998 1.00 60.31 80 PRO A C 1
ATOM 638 O O . PRO A 1 80 ? -35.648 -11.434 5.030 1.00 60.31 80 PRO A O 1
ATOM 641 N N . THR A 1 81 ? -37.604 -11.014 3.964 1.00 59.44 81 THR A N 1
ATOM 642 C CA . THR A 1 81 ? -38.541 -11.098 5.094 1.00 59.44 81 THR A CA 1
ATOM 643 C C . THR A 1 81 ? -38.669 -12.527 5.603 1.00 59.44 81 THR A C 1
ATOM 645 O O . THR A 1 81 ? -38.552 -13.450 4.765 1.00 59.44 81 THR A O 1
#

Sequence (81 aa):
IEAGGTKRPAITKKWRTDTRLLLDKDGITPDQAIAAIDWALAHDFWQAHILSPAKLRAKYETLRRQAMSERRKQPAGPQPT

Mean predicted aligned error: 8.44 Å